Protein AF-A0A935F9G3-F1 (afdb_monomer_lite)

Radius of gyration: 14.72 Å; chains: 1; bounding box: 45×33×34 Å

Sequence (116 aa):
MLRINISGVNPPLRQAAKRYAQSKLVVYISETMSKFPKLDSGQFAVLMADGATGHVLLESGKLSTGETDQVYKVFSDLELAKSYVTMMQKGNDKLEFVIKDHNQNLVEYIKAPRWI

Secondary structure (DSSP, 8-state):
-----GGG--HHHHHHHHHHHHHHHHHHHHHTGGGSPPPPTT-EEEEEEETTT--EE-TTSSBP-STT---EEEESSHHHHHHHHHHHHHH-TTEEEEEE-TT--EEEEE--S---

Foldseek 3Di:
DDDDDCPPPDVVVVVVVVVVLVVVLVVV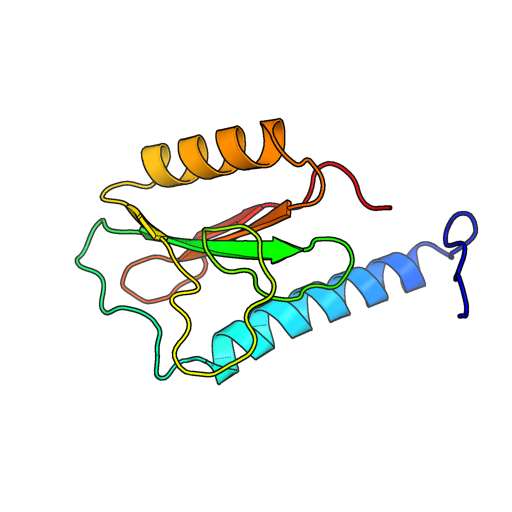CVVLVVPDDQDDAQKKKKFKDQQQRSFTAAPVRHGDPDNPGPRIDMDNHDVVVVVVVVVVCVVPLRMKMFMAGNVRDTPDTGHRNDHD

pLDDT: mean 75.35, std 19.82, range [28.86, 97.44]

Structure (mmCIF, N/CA/C/O backbone):
data_AF-A0A935F9G3-F1
#
_entry.id   AF-A0A935F9G3-F1
#
loop_
_atom_site.group_PDB
_atom_site.id
_atom_site.type_symbol
_atom_site.label_atom_id
_atom_site.label_alt_id
_atom_site.label_comp_id
_atom_site.label_asym_id
_atom_site.label_entity_id
_atom_site.label_seq_id
_atom_site.pdbx_PDB_ins_code
_atom_site.Cartn_x
_atom_site.Cartn_y
_atom_site.Cartn_z
_atom_site.occupancy
_atom_site.B_iso_or_equiv
_atom_site.auth_seq_id
_atom_site.auth_comp_id
_atom_site.auth_asym_id
_atom_site.auth_atom_id
_atom_site.pdbx_PDB_model_num
ATOM 1 N N . MET A 1 1 ? 30.008 -5.586 -5.319 1.00 36.00 1 MET A N 1
ATOM 2 C CA . MET A 1 1 ? 28.535 -5.444 -5.336 1.00 36.00 1 MET A CA 1
ATOM 3 C C . MET A 1 1 ? 27.994 -6.476 -6.325 1.00 36.00 1 MET A C 1
ATOM 5 O O . MET A 1 1 ? 28.185 -6.306 -7.522 1.00 36.00 1 MET A O 1
ATOM 9 N N . LEU A 1 2 ? 27.489 -7.615 -5.836 1.00 28.86 2 LEU A N 1
ATOM 10 C CA . LEU A 1 2 ? 27.121 -8.761 -6.681 1.00 28.86 2 LEU A CA 1
ATOM 11 C C . LEU A 1 2 ? 25.776 -8.484 -7.376 1.00 28.86 2 LEU A C 1
ATOM 13 O O . LEU A 1 2 ? 24.756 -8.350 -6.707 1.00 28.86 2 LEU A O 1
ATOM 17 N N . ARG A 1 3 ? 25.772 -8.382 -8.708 1.00 34.41 3 ARG A N 1
ATOM 18 C CA . ARG A 1 3 ? 24.550 -8.322 -9.523 1.00 34.41 3 ARG A CA 1
ATOM 19 C C . ARG A 1 3 ? 24.171 -9.745 -9.924 1.00 34.41 3 ARG A C 1
ATOM 21 O O . ARG A 1 3 ? 24.921 -10.381 -10.658 1.00 34.41 3 ARG A O 1
ATOM 28 N N . ILE A 1 4 ? 23.028 -10.242 -9.459 1.00 38.81 4 ILE A N 1
ATOM 29 C CA . ILE A 1 4 ? 22.495 -11.533 -9.907 1.00 38.81 4 ILE A CA 1
ATOM 30 C C . ILE A 1 4 ? 21.615 -11.267 -11.131 1.00 38.81 4 ILE A C 1
ATOM 32 O O . ILE A 1 4 ? 20.530 -10.707 -11.019 1.00 38.81 4 ILE A O 1
ATOM 36 N N . ASN A 1 5 ? 22.111 -11.630 -12.314 1.00 40.38 5 ASN A N 1
ATOM 37 C CA . ASN A 1 5 ? 21.353 -11.585 -13.560 1.00 40.38 5 ASN A CA 1
ATOM 38 C C . ASN A 1 5 ? 20.366 -12.763 -13.581 1.00 40.38 5 ASN A C 1
ATOM 40 O O . ASN A 1 5 ? 20.775 -13.913 -13.726 1.00 40.38 5 ASN A O 1
ATOM 44 N N . ILE A 1 6 ? 19.071 -12.482 -13.417 1.00 50.28 6 ILE A N 1
ATOM 45 C CA . ILE A 1 6 ? 18.033 -13.516 -13.298 1.00 50.28 6 ILE A CA 1
ATOM 46 C C . ILE A 1 6 ? 17.374 -13.916 -14.629 1.00 50.28 6 ILE A C 1
ATOM 48 O O . ILE A 1 6 ? 16.408 -14.681 -14.634 1.00 50.28 6 ILE A O 1
ATOM 52 N N . SER A 1 7 ? 17.914 -13.464 -15.765 1.00 49.81 7 SER A N 1
ATOM 53 C CA . SER A 1 7 ? 17.413 -13.827 -17.104 1.00 49.81 7 SER A CA 1
ATOM 54 C C . SER A 1 7 ? 17.553 -15.322 -17.450 1.00 49.81 7 SER A C 1
ATOM 56 O O . SER A 1 7 ? 16.956 -15.772 -18.423 1.00 49.81 7 SER A O 1
ATOM 58 N N . GLY A 1 8 ? 18.263 -16.106 -16.624 1.00 44.09 8 GLY A N 1
ATOM 59 C CA . GLY A 1 8 ? 18.401 -17.567 -16.741 1.00 44.09 8 GLY A CA 1
ATOM 60 C C . GLY A 1 8 ? 17.829 -18.384 -15.571 1.00 44.09 8 GLY A C 1
ATOM 61 O O . GLY A 1 8 ? 18.161 -19.558 -15.432 1.00 44.09 8 GLY A O 1
ATOM 62 N N . VAL A 1 9 ? 17.017 -17.795 -14.684 1.00 45.28 9 VAL A N 1
ATOM 63 C CA . VAL A 1 9 ? 16.560 -18.492 -13.465 1.00 45.28 9 VAL A CA 1
ATOM 64 C C . VAL A 1 9 ? 15.381 -19.416 -13.766 1.00 45.28 9 VAL A C 1
ATOM 66 O O . VAL A 1 9 ? 14.312 -18.968 -14.182 1.00 45.28 9 VAL A O 1
ATOM 69 N N . ASN A 1 10 ? 15.581 -20.711 -13.500 1.00 49.44 10 ASN A N 1
ATOM 70 C CA . ASN A 1 10 ? 14.595 -21.785 -13.642 1.00 49.44 10 ASN A CA 1
ATOM 71 C C . ASN A 1 10 ? 13.235 -21.364 -13.021 1.00 49.44 10 ASN A C 1
ATOM 73 O O . ASN A 1 10 ? 13.221 -20.909 -11.868 1.00 49.44 10 ASN A O 1
ATOM 77 N N . PRO A 1 11 ? 12.092 -21.491 -13.731 1.00 51.84 11 PRO A N 1
ATOM 78 C CA . PRO A 1 11 ? 10.776 -21.032 -13.266 1.00 51.84 11 PRO A CA 1
ATOM 79 C C . PRO A 1 11 ? 10.400 -21.355 -11.802 1.00 51.84 11 PRO A C 1
ATOM 81 O O . PRO A 1 11 ? 9.800 -20.484 -11.161 1.00 51.84 11 PRO A O 1
ATOM 84 N N . PRO A 1 12 ? 10.776 -22.514 -11.216 1.00 51.66 12 PRO A N 1
ATOM 85 C CA . PRO A 1 12 ? 10.513 -22.832 -9.811 1.00 51.66 12 PRO A CA 1
ATOM 86 C C . PRO A 1 12 ? 11.248 -21.916 -8.827 1.00 51.66 12 PRO A C 1
ATOM 88 O O . PRO A 1 12 ? 10.664 -21.507 -7.829 1.00 51.66 12 PRO A O 1
ATOM 91 N N . LEU A 1 13 ? 12.493 -21.524 -9.121 1.00 44.66 13 LEU A N 1
ATOM 92 C CA . LEU A 1 13 ? 13.275 -20.609 -8.279 1.00 44.66 13 LEU A CA 1
ATOM 93 C C . LEU A 1 13 ? 12.712 -19.187 -8.336 1.00 44.66 13 LEU A C 1
ATOM 95 O O . LEU A 1 13 ? 12.640 -18.501 -7.320 1.00 44.66 13 LEU A O 1
ATOM 99 N N . ARG A 1 14 ? 12.210 -18.769 -9.503 1.00 51.16 14 ARG A N 1
ATOM 100 C CA . ARG A 1 14 ? 11.495 -17.495 -9.656 1.00 51.16 14 ARG A CA 1
ATOM 101 C C . ARG A 1 14 ? 10.168 -17.502 -8.893 1.00 51.16 14 ARG A C 1
ATOM 103 O O . ARG A 1 14 ? 9.775 -16.487 -8.330 1.00 51.16 14 ARG A O 1
ATOM 110 N N . GLN A 1 15 ? 9.471 -18.637 -8.858 1.00 49.91 15 GLN A N 1
ATOM 111 C CA . GLN A 1 15 ? 8.236 -18.803 -8.091 1.00 49.91 15 GLN A CA 1
ATOM 112 C C . GLN A 1 15 ? 8.501 -18.886 -6.576 1.00 49.91 15 GLN A C 1
ATOM 114 O O . GLN A 1 15 ? 7.729 -18.332 -5.797 1.00 49.91 15 GLN A O 1
ATOM 119 N N . ALA A 1 16 ? 9.616 -19.489 -6.159 1.00 47.25 16 ALA A N 1
ATOM 120 C CA . ALA A 1 16 ? 10.072 -19.507 -4.771 1.00 47.25 16 ALA A CA 1
ATOM 121 C C . ALA A 1 16 ? 10.488 -18.110 -4.286 1.00 47.25 16 ALA A C 1
ATOM 123 O O . ALA A 1 16 ? 10.043 -17.691 -3.223 1.00 47.25 16 ALA A O 1
ATOM 124 N N . ALA A 1 17 ? 11.234 -17.345 -5.091 1.00 45.91 17 ALA A N 1
ATOM 125 C CA . ALA A 1 17 ? 11.560 -15.948 -4.796 1.00 45.91 17 ALA A CA 1
ATOM 126 C C . ALA A 1 17 ? 10.298 -15.072 -4.696 1.00 45.91 17 ALA A C 1
ATOM 128 O O . ALA A 1 17 ? 10.186 -14.259 -3.785 1.00 45.91 17 ALA A O 1
ATOM 129 N N . LYS A 1 18 ? 9.301 -15.301 -5.566 1.00 47.84 18 LYS A N 1
ATOM 130 C CA . LYS A 1 18 ? 7.980 -14.652 -5.479 1.00 47.84 18 LYS A CA 1
ATOM 131 C C . LYS A 1 18 ? 7.250 -14.989 -4.181 1.00 47.84 18 LYS A C 1
ATOM 133 O O . LYS A 1 18 ? 6.757 -14.083 -3.524 1.00 47.84 18 LYS A O 1
ATOM 138 N N . ARG A 1 19 ? 7.195 -16.269 -3.794 1.00 52.12 19 ARG A N 1
ATOM 139 C CA . ARG A 1 19 ? 6.588 -16.697 -2.522 1.00 52.12 19 ARG A CA 1
ATOM 140 C C . ARG A 1 19 ? 7.337 -16.129 -1.321 1.00 52.12 19 ARG A C 1
ATOM 142 O O . ARG A 1 19 ? 6.689 -15.768 -0.354 1.00 52.12 19 ARG A O 1
ATOM 149 N N . TYR A 1 20 ? 8.658 -16.005 -1.413 1.00 48.78 20 TYR A N 1
ATOM 150 C CA . TYR A 1 20 ? 9.509 -15.443 -0.368 1.00 48.78 20 TYR A CA 1
ATOM 151 C C . TYR A 1 20 ? 9.351 -13.922 -0.216 1.00 48.78 20 TYR A C 1
ATOM 153 O O . TYR A 1 20 ? 9.286 -13.426 0.903 1.00 48.78 20 TYR A O 1
ATOM 161 N N . ALA A 1 21 ? 9.247 -13.171 -1.317 1.00 49.41 21 ALA A N 1
ATOM 162 C CA . ALA A 1 21 ? 8.968 -11.732 -1.288 1.00 49.41 21 ALA A CA 1
ATOM 163 C C . ALA A 1 21 ? 7.542 -11.455 -0.793 1.00 49.41 21 ALA A C 1
ATOM 165 O O . ALA A 1 21 ? 7.343 -10.641 0.101 1.00 49.41 21 ALA A O 1
ATOM 166 N N . GLN A 1 22 ? 6.563 -12.218 -1.289 1.00 49.62 22 GLN A N 1
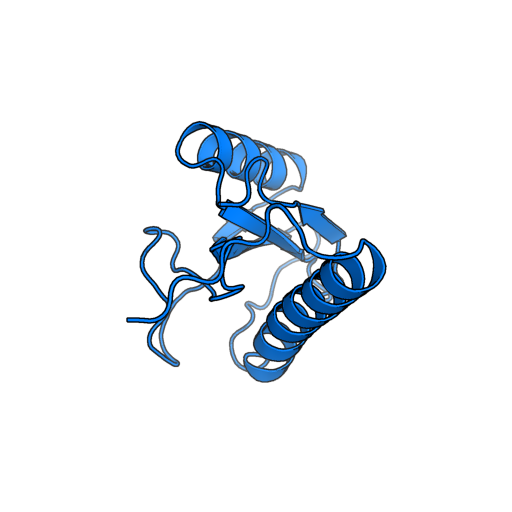ATOM 167 C CA . GLN A 1 22 ? 5.178 -12.138 -0.836 1.00 49.62 22 GLN A CA 1
ATOM 168 C C . GLN A 1 22 ? 5.057 -12.541 0.642 1.00 49.62 22 GLN A C 1
ATOM 170 O O . GLN A 1 22 ? 4.361 -11.869 1.394 1.00 49.62 22 GLN A O 1
ATOM 175 N N . SER A 1 23 ? 5.793 -13.562 1.098 1.00 51.66 23 SER A N 1
ATOM 176 C CA . SER A 1 23 ? 5.861 -13.903 2.520 1.00 51.66 23 SER A CA 1
ATOM 177 C C . SER A 1 23 ? 6.583 -12.835 3.327 1.00 51.66 23 SER A C 1
ATOM 179 O O . SER A 1 23 ? 6.142 -12.557 4.423 1.00 51.66 23 SER A O 1
ATOM 181 N N . LYS A 1 24 ? 7.644 -12.196 2.821 1.00 52.16 24 LYS A N 1
ATOM 182 C CA . LYS A 1 24 ? 8.343 -11.122 3.544 1.00 52.16 24 LYS A CA 1
ATOM 183 C C . LYS A 1 24 ? 7.513 -9.854 3.671 1.00 52.16 24 LYS A C 1
ATOM 185 O O . LYS A 1 24 ? 7.513 -9.269 4.742 1.00 52.16 24 LYS A O 1
ATOM 190 N N . LEU A 1 25 ? 6.789 -9.457 2.627 1.00 53.50 25 LEU A N 1
ATOM 191 C CA . LEU A 1 25 ? 5.881 -8.316 2.684 1.00 53.50 25 LEU A CA 1
ATOM 192 C C . LEU A 1 25 ? 4.724 -8.611 3.647 1.00 53.50 25 LEU A C 1
ATOM 194 O O . LEU A 1 25 ? 4.418 -7.800 4.510 1.00 53.50 25 LEU A O 1
ATOM 198 N N . VAL A 1 26 ? 4.131 -9.806 3.565 1.00 53.16 26 VAL A N 1
ATOM 199 C CA . VAL A 1 26 ? 3.069 -10.244 4.486 1.00 53.16 26 VAL A CA 1
ATOM 200 C C . VAL A 1 26 ? 3.580 -10.367 5.927 1.00 53.16 26 VAL A C 1
ATOM 202 O O . VAL A 1 26 ? 2.879 -9.949 6.842 1.00 53.16 26 VAL A O 1
ATOM 205 N N . VAL A 1 27 ? 4.796 -10.880 6.138 1.00 48.41 27 VAL A N 1
ATOM 206 C CA . VAL A 1 27 ? 5.433 -11.011 7.460 1.00 48.41 27 VAL A CA 1
ATOM 207 C C . VAL A 1 27 ? 5.811 -9.645 8.021 1.00 48.41 27 VAL A C 1
ATOM 209 O O . VAL A 1 27 ? 5.473 -9.375 9.161 1.00 48.41 27 VAL A O 1
ATOM 212 N N . TYR A 1 28 ? 6.391 -8.738 7.234 1.00 54.31 28 TYR A N 1
ATOM 213 C CA . TYR A 1 28 ? 6.681 -7.374 7.688 1.00 54.31 28 TYR A CA 1
ATOM 214 C C . TYR A 1 28 ? 5.390 -6.637 8.066 1.00 54.31 28 TYR A C 1
ATOM 216 O O . TYR A 1 28 ? 5.306 -6.042 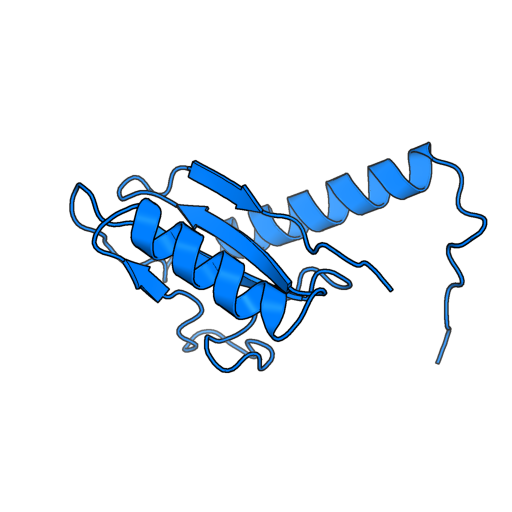9.134 1.00 54.31 28 TYR A O 1
ATOM 224 N N . ILE A 1 29 ? 4.335 -6.774 7.254 1.00 52.75 29 ILE A N 1
ATOM 225 C CA . ILE A 1 29 ? 3.003 -6.239 7.564 1.00 52.75 29 ILE A CA 1
ATOM 226 C C . ILE A 1 29 ? 2.414 -6.885 8.835 1.00 52.75 29 ILE A C 1
ATOM 228 O O . ILE A 1 29 ? 1.706 -6.211 9.583 1.00 52.75 29 ILE A O 1
ATOM 232 N N . SER A 1 30 ? 2.709 -8.163 9.093 1.00 46.03 30 SER A N 1
ATOM 233 C CA . SER A 1 30 ? 2.310 -8.886 10.308 1.00 46.03 30 SER A CA 1
ATOM 234 C C . SER A 1 30 ? 3.127 -8.486 11.545 1.00 46.03 30 SER A C 1
ATOM 236 O O . SER A 1 30 ? 2.604 -8.526 12.653 1.00 46.03 30 SER A O 1
ATOM 238 N N . GLU A 1 31 ? 4.393 -8.102 11.387 1.00 46.50 31 GLU A N 1
ATOM 239 C CA . GLU A 1 31 ? 5.287 -7.718 12.487 1.00 46.50 31 GLU A CA 1
ATOM 240 C C . GLU A 1 31 ? 5.122 -6.237 12.868 1.00 46.50 31 GLU A C 1
ATOM 242 O O . GLU A 1 31 ? 5.216 -5.885 14.041 1.00 46.50 31 GLU A O 1
ATOM 247 N N . THR A 1 32 ? 4.745 -5.366 11.924 1.00 51.16 32 THR A N 1
ATOM 248 C CA . THR A 1 32 ? 4.376 -3.961 12.199 1.00 51.16 32 THR A CA 1
ATOM 249 C C . THR A 1 32 ? 2.927 -3.779 12.682 1.00 51.16 32 THR A C 1
ATOM 251 O O . THR A 1 32 ? 2.423 -2.655 12.722 1.00 51.16 32 THR A O 1
ATOM 254 N N . MET A 1 33 ? 2.235 -4.863 13.062 1.00 50.16 33 MET A N 1
ATOM 255 C CA . MET A 1 33 ? 0.813 -4.865 13.447 1.00 50.16 33 MET A CA 1
ATOM 256 C C . MET A 1 33 ? 0.443 -3.897 14.579 1.00 50.16 33 MET A C 1
ATOM 258 O O . MET A 1 33 ? -0.714 -3.495 14.668 1.00 50.16 33 MET A O 1
ATOM 262 N N . SER A 1 34 ? 1.397 -3.459 15.403 1.00 51.69 34 SER A N 1
ATOM 263 C CA . SER A 1 34 ? 1.157 -2.439 16.433 1.00 51.69 34 SER A CA 1
ATOM 264 C C . SER A 1 34 ? 0.872 -1.034 15.877 1.00 51.69 34 SER A C 1
ATOM 266 O O . SER A 1 34 ? 0.504 -0.150 16.646 1.00 51.69 34 SER A O 1
ATOM 268 N N . LYS A 1 35 ? 1.030 -0.807 14.562 1.00 63.03 35 LYS A N 1
ATOM 269 C CA . LYS A 1 35 ? 0.970 0.529 13.927 1.00 63.03 35 LYS A CA 1
ATOM 270 C C . LYS A 1 35 ? 0.012 0.630 12.756 1.00 63.03 35 LYS A C 1
ATOM 272 O O . LYS A 1 35 ? -0.072 1.679 12.117 1.00 63.03 35 LYS A O 1
ATOM 277 N N . PHE A 1 36 ? -0.706 -0.448 12.465 1.00 71.88 36 PHE A N 1
ATOM 278 C CA . PHE A 1 36 ? -1.755 -0.400 11.465 1.00 71.88 36 PHE A CA 1
ATOM 279 C C . PHE A 1 36 ? -2.883 0.517 11.964 1.00 71.88 36 PHE A C 1
ATOM 281 O O . PHE A 1 36 ? -3.258 0.422 13.137 1.00 71.88 36 PHE A O 1
ATOM 288 N N . PRO A 1 37 ? -3.410 1.429 11.128 1.00 76.56 37 PRO A N 1
ATOM 289 C CA . PRO A 1 37 ? -4.433 2.356 11.580 1.00 76.56 37 PRO A CA 1
ATOM 290 C C . PRO A 1 37 ? -5.687 1.583 11.976 1.00 76.56 37 PRO A C 1
ATOM 292 O O . PRO A 1 37 ? -6.063 0.598 11.334 1.00 76.56 37 PRO A O 1
ATOM 295 N N . LYS A 1 38 ? -6.384 2.074 13.000 1.00 85.06 38 LYS A N 1
ATOM 296 C CA . LYS A 1 38 ? -7.787 1.712 13.162 1.00 85.06 38 LYS A CA 1
ATOM 297 C C . LYS A 1 38 ? -8.557 2.417 12.049 1.00 85.06 38 LYS A C 1
ATOM 299 O O . LYS A 1 38 ? -8.524 3.641 11.968 1.00 85.06 38 LYS A O 1
ATOM 304 N N . LEU A 1 39 ? -9.185 1.636 11.185 1.00 90.50 39 LEU A N 1
ATOM 305 C CA . LEU A 1 39 ? -9.985 2.132 10.073 1.00 90.50 39 LEU A CA 1
ATOM 306 C C . LEU A 1 39 ? -11.465 1.995 10.417 1.00 90.50 39 LEU A C 1
ATOM 308 O O . LEU A 1 39 ? -11.868 1.036 11.081 1.00 90.50 39 LEU A O 1
ATOM 312 N N . ASP A 1 40 ? -12.268 2.925 9.923 1.00 92.56 40 ASP A N 1
ATOM 313 C CA . ASP A 1 40 ? -13.720 2.818 9.980 1.00 92.56 40 ASP A CA 1
ATOM 314 C C . ASP A 1 40 ? -14.241 1.859 8.902 1.00 92.56 40 ASP A C 1
ATOM 316 O O . ASP A 1 40 ? -13.594 1.612 7.880 1.00 92.56 40 ASP A O 1
ATOM 320 N N . SER A 1 41 ? -15.444 1.318 9.105 1.00 92.56 41 SER A N 1
ATOM 321 C CA . SER A 1 41 ? -16.094 0.479 8.095 1.00 92.56 41 SER A CA 1
ATOM 322 C C . SER A 1 41 ? -16.222 1.233 6.767 1.00 92.56 41 SER A C 1
ATOM 324 O O . SER A 1 41 ? -16.734 2.348 6.723 1.00 92.56 41 SER A O 1
ATOM 326 N N . GLY A 1 42 ? -15.775 0.601 5.680 1.00 91.81 42 GLY A N 1
ATOM 327 C CA . GLY A 1 42 ? -15.725 1.197 4.341 1.00 91.81 42 GLY A CA 1
ATOM 328 C C . GLY A 1 42 ? -14.410 1.907 4.008 1.00 91.81 42 GLY A C 1
ATOM 329 O O . GLY A 1 42 ? -14.178 2.194 2.839 1.00 91.81 42 GLY A O 1
ATOM 330 N N . GLN A 1 43 ? -13.520 2.128 4.981 1.00 95.56 43 GLN A N 1
ATOM 331 C CA . GLN A 1 43 ? -12.178 2.634 4.707 1.00 95.56 43 GLN A CA 1
ATOM 332 C C . GLN A 1 43 ? -11.207 1.520 4.311 1.00 95.56 43 GLN A C 1
ATOM 334 O O . GLN A 1 43 ? -11.326 0.362 4.724 1.00 95.56 43 GLN A O 1
ATOM 339 N N . PHE A 1 44 ? -10.197 1.915 3.540 1.00 95.06 44 PHE A N 1
ATOM 340 C CA . PHE A 1 44 ? -9.142 1.043 3.044 1.00 95.06 44 PHE A CA 1
ATOM 341 C C . PHE A 1 44 ? -7.780 1.675 3.291 1.00 95.06 44 PHE A C 1
ATOM 343 O O . PHE A 1 44 ? -7.596 2.869 3.059 1.00 95.06 44 PHE A O 1
ATOM 350 N N . ALA A 1 45 ? -6.805 0.877 3.713 1.00 93.50 45 ALA A N 1
ATOM 351 C CA . ALA A 1 45 ? -5.414 1.307 3.783 1.00 93.50 45 ALA A CA 1
ATOM 352 C C . ALA A 1 45 ? -4.612 0.691 2.639 1.00 93.50 45 ALA A C 1
ATOM 354 O O . ALA A 1 45 ? -4.692 -0.511 2.383 1.00 93.50 45 ALA A O 1
ATOM 355 N N . VAL A 1 46 ? -3.808 1.523 1.986 1.00 93.38 46 VAL A N 1
ATOM 356 C CA . VAL A 1 46 ? -2.865 1.122 0.945 1.00 93.38 46 VAL A CA 1
ATOM 357 C C . VAL A 1 46 ? -1.456 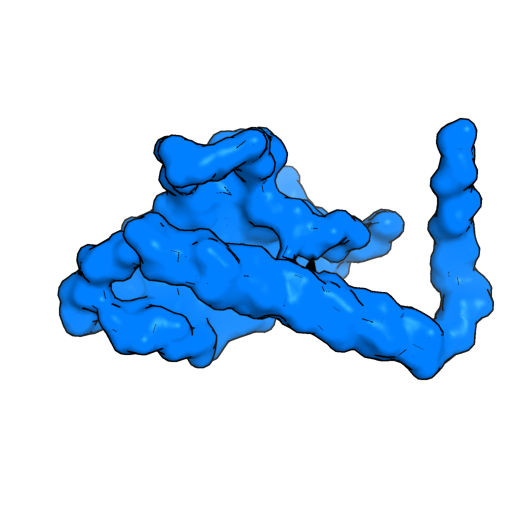1.217 1.499 1.00 93.38 46 VAL A C 1
ATOM 359 O O . VAL A 1 46 ? -1.047 2.280 1.965 1.00 93.38 46 VAL A O 1
ATOM 362 N N . LEU A 1 47 ? -0.712 0.120 1.404 1.00 91.62 47 LEU A N 1
ATOM 363 C CA . LEU A 1 47 ? 0.721 0.070 1.662 1.00 91.62 47 LEU A CA 1
ATOM 364 C C . LEU A 1 47 ? 1.467 -0.045 0.341 1.00 91.62 47 LEU A C 1
ATOM 366 O O . LEU A 1 47 ? 0.972 -0.658 -0.607 1.00 91.62 47 LEU A O 1
ATOM 370 N N . MET A 1 48 ? 2.667 0.520 0.308 1.00 91.31 48 MET A N 1
ATOM 371 C CA . MET A 1 48 ? 3.528 0.549 -0.865 1.00 91.31 48 MET A CA 1
ATOM 372 C C . MET A 1 48 ? 4.864 -0.111 -0.545 1.00 91.31 48 MET A C 1
ATOM 374 O O . MET A 1 48 ? 5.417 0.083 0.537 1.00 91.31 48 MET A O 1
ATOM 378 N N . ALA A 1 49 ? 5.396 -0.859 -1.502 1.00 89.00 49 ALA A N 1
ATOM 379 C CA . ALA A 1 49 ? 6.719 -1.446 -1.410 1.00 89.00 49 ALA A CA 1
ATOM 380 C C . ALA A 1 49 ? 7.470 -1.374 -2.740 1.00 89.00 49 ALA A C 1
ATOM 382 O O . ALA A 1 49 ? 6.886 -1.231 -3.819 1.00 89.00 49 ALA A O 1
ATOM 383 N N . ASP A 1 50 ? 8.792 -1.461 -2.645 1.00 86.56 50 ASP A N 1
ATOM 384 C CA . ASP A 1 50 ? 9.658 -1.651 -3.799 1.00 86.56 50 ASP A CA 1
ATOM 385 C C . ASP A 1 50 ? 9.529 -3.092 -4.301 1.00 86.56 50 ASP A C 1
ATOM 387 O O . ASP A 1 50 ? 9.878 -4.032 -3.592 1.00 86.56 50 ASP A O 1
ATOM 391 N N . GLY A 1 51 ? 9.076 -3.271 -5.540 1.00 83.75 51 GLY A N 1
ATOM 392 C CA . GLY A 1 51 ? 8.807 -4.588 -6.107 1.00 83.75 51 GLY A CA 1
ATOM 393 C C . GLY A 1 51 ? 10.048 -5.455 -6.298 1.00 83.75 51 GLY A C 1
ATOM 394 O O . GLY A 1 51 ? 9.929 -6.670 -6.343 1.00 83.75 51 GLY A O 1
ATOM 395 N N . ALA A 1 52 ? 11.253 -4.887 -6.391 1.00 82.50 52 ALA A N 1
ATOM 396 C CA . ALA A 1 52 ? 12.462 -5.700 -6.531 1.00 82.50 52 ALA A CA 1
ATOM 397 C C . ALA A 1 52 ? 12.884 -6.337 -5.199 1.00 82.50 52 ALA A C 1
ATOM 399 O O . ALA A 1 52 ? 13.445 -7.435 -5.177 1.00 82.50 52 ALA A O 1
ATOM 400 N N . THR A 1 53 ? 12.633 -5.647 -4.088 1.00 80.38 53 THR A N 1
ATOM 401 C CA . THR A 1 53 ? 13.201 -6.002 -2.785 1.00 80.38 53 THR A CA 1
ATOM 402 C C . THR A 1 53 ? 12.166 -6.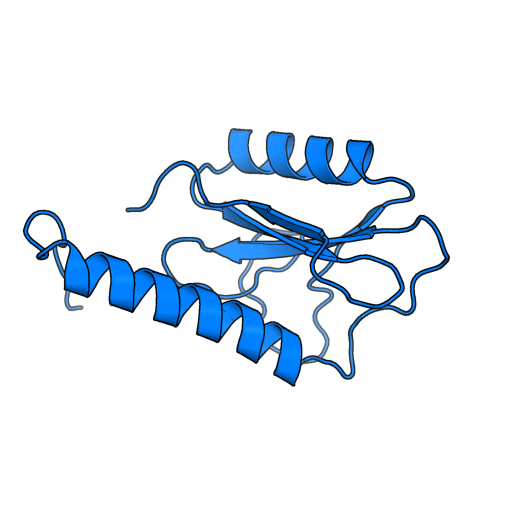353 -1.718 1.00 80.38 53 THR A C 1
ATOM 404 O O . THR A 1 53 ? 12.523 -6.986 -0.723 1.00 80.38 53 THR A O 1
ATOM 407 N N . GLY A 1 54 ? 10.902 -5.976 -1.913 1.00 77.12 54 GLY A N 1
ATOM 408 C CA . GLY A 1 54 ? 9.820 -6.132 -0.944 1.00 77.12 54 GLY A CA 1
ATOM 409 C C . GLY A 1 54 ? 9.921 -5.193 0.261 1.00 77.12 54 GLY A C 1
ATOM 410 O O . GLY A 1 54 ? 9.206 -5.394 1.242 1.00 77.12 54 GLY A O 1
ATOM 411 N N . HIS A 1 55 ? 10.814 -4.194 0.234 1.00 80.50 55 HIS A N 1
ATOM 412 C CA . HIS A 1 55 ? 10.911 -3.217 1.319 1.00 80.50 55 HIS A CA 1
ATOM 413 C C . HIS A 1 55 ? 9.732 -2.255 1.277 1.00 80.50 55 HIS A C 1
ATOM 415 O O . HIS A 1 55 ? 9.425 -1.680 0.231 1.00 80.50 55 HIS A O 1
ATOM 421 N N . VAL A 1 56 ? 9.123 -2.040 2.440 1.00 84.12 56 VAL A N 1
ATOM 422 C CA . VAL A 1 56 ? 8.047 -1.069 2.603 1.00 84.12 56 VAL A CA 1
ATOM 423 C C . VAL A 1 56 ? 8.582 0.348 2.439 1.00 84.12 56 VAL A C 1
ATOM 425 O O . VAL A 1 56 ? 9.659 0.708 2.925 1.00 84.12 56 VAL A O 1
ATOM 428 N N . LEU A 1 57 ? 7.802 1.150 1.728 1.00 84.25 57 LEU A N 1
ATOM 429 C CA . LEU A 1 57 ? 8.099 2.533 1.419 1.00 84.25 57 LEU A CA 1
ATOM 430 C C . LEU A 1 57 ? 7.121 3.455 2.151 1.00 84.25 57 LEU A C 1
ATOM 432 O O . LEU A 1 57 ? 5.956 3.121 2.368 1.00 84.25 57 LEU A O 1
ATOM 436 N N . LEU A 1 58 ? 7.597 4.650 2.481 1.00 85.75 58 LEU A N 1
ATOM 437 C CA . LEU A 1 58 ? 6.756 5.776 2.883 1.00 85.75 58 LEU A CA 1
ATOM 438 C C . LEU A 1 58 ? 5.894 6.230 1.707 1.00 85.75 58 LEU A C 1
ATOM 440 O O . LEU A 1 58 ? 6.256 5.994 0.557 1.00 85.75 58 LEU A O 1
ATOM 444 N N . GLU A 1 59 ? 4.850 7.020 1.963 1.00 79.88 59 GLU A N 1
ATOM 445 C CA . GLU A 1 59 ? 4.071 7.670 0.892 1.00 79.88 59 GLU A CA 1
ATOM 446 C C . GLU A 1 59 ? 4.959 8.460 -0.092 1.00 79.88 59 GLU A C 1
ATOM 448 O O . GLU A 1 59 ? 4.710 8.474 -1.294 1.00 79.88 59 GLU A O 1
ATOM 453 N N . SER A 1 60 ? 6.059 9.042 0.400 1.00 82.06 60 SER A N 1
ATOM 454 C CA . SER A 1 60 ? 7.048 9.754 -0.425 1.00 82.06 60 SER A CA 1
ATOM 455 C C . SER A 1 60 ? 7.875 8.865 -1.370 1.00 82.06 60 SER A C 1
ATOM 457 O O . SER A 1 60 ? 8.677 9.386 -2.141 1.00 82.06 60 SER A O 1
ATOM 459 N N . GLY A 1 61 ? 7.745 7.537 -1.293 1.00 78.75 61 GLY A N 1
ATOM 460 C CA . GLY A 1 61 ? 8.547 6.577 -2.058 1.00 78.75 61 GLY A CA 1
ATOM 461 C C . GLY A 1 61 ? 9.937 6.299 -1.477 1.00 78.75 61 GLY A C 1
ATOM 462 O O . GLY A 1 61 ? 10.697 5.525 -2.054 1.00 78.75 61 GLY A O 1
ATOM 463 N N . LYS A 1 62 ? 10.289 6.908 -0.340 1.00 83.38 62 LYS A N 1
ATOM 464 C CA . LYS A 1 62 ? 11.523 6.600 0.398 1.00 83.38 62 LYS A CA 1
ATOM 465 C C . LYS A 1 62 ? 11.367 5.304 1.189 1.00 83.38 62 LYS A C 1
ATOM 467 O O . LYS A 1 62 ? 10.263 4.963 1.601 1.00 83.38 62 LYS A O 1
ATOM 472 N N . LEU A 1 63 ? 12.478 4.613 1.428 1.00 78.25 63 LEU A N 1
ATOM 473 C CA . LEU A 1 63 ? 12.502 3.416 2.264 1.00 78.25 63 LEU A CA 1
ATOM 474 C C . LEU A 1 63 ? 12.055 3.761 3.690 1.00 78.25 63 LEU A C 1
ATOM 476 O O . LEU A 1 63 ? 12.542 4.738 4.260 1.00 78.25 63 LEU A O 1
ATOM 480 N N . SER A 1 64 ? 11.138 2.969 4.244 1.00 77.00 64 SER A N 1
ATOM 481 C CA . SER A 1 64 ? 10.764 3.073 5.654 1.00 77.00 64 SER A CA 1
ATOM 482 C C . SER A 1 64 ? 11.945 2.604 6.494 1.00 77.00 64 SER A C 1
ATOM 484 O O . SER A 1 64 ? 12.388 1.463 6.364 1.00 77.00 64 SER A O 1
ATOM 486 N N . THR A 1 65 ? 12.494 3.490 7.320 1.00 71.75 65 THR A N 1
ATOM 487 C CA . THR A 1 65 ? 13.720 3.199 8.090 1.00 71.75 65 THR A CA 1
ATOM 488 C C . THR A 1 65 ? 13.430 2.774 9.512 1.00 71.75 65 THR A C 1
ATOM 490 O O . THR A 1 65 ? 14.320 2.270 10.195 1.00 71.75 65 THR A O 1
ATOM 493 N N . GLY A 1 66 ? 12.194 2.947 9.966 1.00 63.62 66 GLY A N 1
ATOM 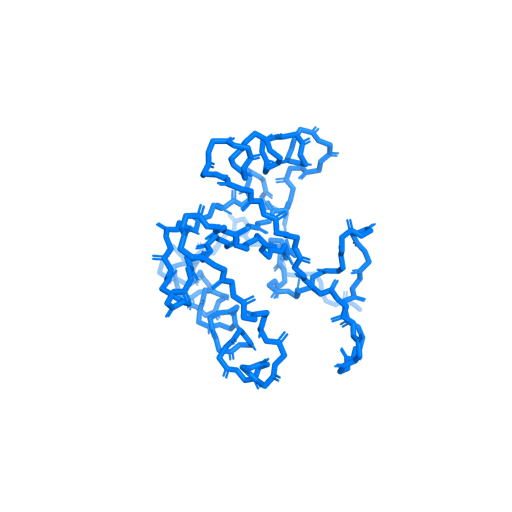494 C CA . GLY A 1 66 ? 11.900 2.596 11.328 1.00 63.62 66 GLY A CA 1
ATOM 495 C C . GLY A 1 66 ? 10.446 2.667 11.702 1.00 63.62 66 GLY A C 1
ATOM 496 O O . GLY A 1 66 ? 9.515 2.663 10.905 1.00 63.62 66 GLY A O 1
ATOM 497 N N . GLU A 1 67 ? 10.306 2.673 13.008 1.00 59.62 67 GLU A N 1
ATOM 498 C CA . GLU A 1 67 ? 9.091 2.365 13.708 1.00 59.62 67 GLU A CA 1
ATOM 499 C C . GLU A 1 67 ? 8.079 3.514 13.747 1.00 59.62 67 GLU A C 1
ATOM 501 O O . GLU A 1 67 ? 6.920 3.262 14.035 1.00 59.62 67 GLU A O 1
ATOM 506 N N . THR A 1 68 ? 8.465 4.755 13.479 1.00 64.81 68 THR A N 1
ATOM 507 C CA . THR A 1 68 ? 7.567 5.925 13.559 1.00 64.81 68 THR A CA 1
ATOM 508 C C . THR A 1 68 ? 6.979 6.331 12.212 1.00 64.81 68 THR A C 1
ATOM 510 O O . THR A 1 68 ? 6.238 7.307 12.120 1.00 64.81 68 THR A O 1
ATOM 513 N N . ASP A 1 69 ? 7.342 5.608 11.164 1.00 75.94 69 ASP A N 1
ATOM 514 C CA . ASP A 1 69 ? 7.048 5.959 9.790 1.00 75.94 69 ASP A CA 1
ATOM 515 C C . ASP A 1 69 ? 5.591 5.631 9.427 1.00 75.94 69 ASP A C 1
ATOM 517 O O . ASP A 1 69 ? 5.109 4.512 9.622 1.00 75.94 69 ASP A O 1
ATOM 521 N N . GLN A 1 70 ? 4.876 6.605 8.857 1.00 77.50 70 GLN A N 1
ATOM 522 C CA . GLN A 1 70 ? 3.551 6.359 8.293 1.00 77.50 70 GLN A CA 1
ATOM 523 C C . GLN A 1 70 ? 3.698 5.685 6.922 1.00 77.50 70 GLN A C 1
ATOM 525 O O . GLN A 1 70 ? 3.927 6.329 5.898 1.00 77.50 70 GLN A O 1
ATOM 530 N N . VAL A 1 71 ? 3.570 4.360 6.921 1.00 86.00 71 VAL A N 1
ATOM 531 C CA . VAL A 1 71 ? 3.763 3.489 5.744 1.00 86.00 71 VAL A CA 1
ATOM 532 C C . VAL A 1 71 ? 2.474 3.166 4.986 1.00 86.00 71 VAL A C 1
ATOM 534 O O . VAL A 1 71 ? 2.441 2.281 4.130 1.00 86.00 71 VAL A O 1
ATOM 537 N N . TYR A 1 72 ? 1.385 3.850 5.325 1.00 88.00 72 TYR A N 1
ATOM 538 C CA . TYR A 1 72 ? 0.075 3.606 4.745 1.00 88.00 72 TYR A CA 1
ATOM 539 C C . TYR A 1 72 ? -0.648 4.908 4.428 1.00 88.00 72 TYR A C 1
ATOM 541 O O . TYR A 1 72 ? -0.525 5.909 5.137 1.00 88.00 72 TYR A O 1
ATOM 549 N N . LYS A 1 73 ? -1.479 4.845 3.391 1.00 91.56 73 LYS A N 1
ATOM 550 C CA . LYS A 1 73 ? -2.433 5.893 3.039 1.00 91.56 73 LYS A CA 1
ATOM 551 C C . LYS A 1 73 ? -3.852 5.355 3.146 1.00 91.56 73 LYS A C 1
ATOM 553 O O . LYS A 1 73 ? -4.125 4.260 2.660 1.00 91.56 73 LYS A O 1
ATOM 558 N N . VAL A 1 74 ? -4.734 6.108 3.799 1.00 93.88 74 VAL A N 1
ATOM 559 C CA . VAL A 1 74 ? -6.131 5.715 4.033 1.00 93.88 74 VAL A CA 1
ATOM 560 C C . VAL A 1 74 ? -7.045 6.357 2.993 1.00 93.88 74 VAL A C 1
ATOM 562 O O . VAL A 1 74 ? -6.874 7.525 2.648 1.00 93.88 74 VAL A O 1
ATOM 565 N N . PHE A 1 75 ? -8.019 5.590 2.516 1.00 96.38 75 PHE A N 1
ATOM 566 C CA . PHE A 1 75 ? -9.025 5.991 1.539 1.00 96.38 75 PHE A CA 1
ATOM 567 C C . PHE A 1 75 ? -10.424 5.662 2.056 1.00 96.38 75 PHE A C 1
ATOM 569 O O . PHE A 1 75 ? -10.606 4.679 2.773 1.00 96.38 75 PHE A O 1
ATOM 576 N N . SER A 1 76 ? -11.408 6.477 1.678 1.00 95.69 76 SER A N 1
ATOM 577 C CA . SER A 1 76 ? -12.823 6.307 2.036 1.00 95.69 76 SER A CA 1
ATOM 578 C C . SER A 1 76 ? -13.545 5.220 1.240 1.00 95.69 76 SER A C 1
ATOM 580 O O . SER A 1 76 ? -14.662 4.863 1.594 1.00 95.69 76 SER A O 1
ATOM 582 N N . ASP A 1 77 ? -12.939 4.735 0.157 1.00 95.12 77 ASP A N 1
ATOM 583 C CA . ASP A 1 77 ? -13.490 3.696 -0.703 1.00 95.12 77 ASP A CA 1
ATOM 584 C C . ASP A 1 77 ? -12.384 2.995 -1.509 1.00 95.12 77 ASP A C 1
ATOM 586 O O . ASP A 1 77 ? -11.262 3.495 -1.667 1.00 95.12 77 ASP A O 1
ATOM 590 N N . LEU A 1 78 ? -12.713 1.801 -2.004 1.00 96.06 78 LEU A N 1
ATOM 591 C CA . LEU A 1 78 ? -11.780 0.929 -2.711 1.00 96.06 78 LEU A CA 1
ATOM 592 C C . LEU A 1 78 ? -11.382 1.484 -4.086 1.00 96.06 78 LEU A C 1
ATOM 594 O O . LEU A 1 78 ? -10.252 1.273 -4.529 1.00 96.06 78 LEU A O 1
ATOM 598 N N . GLU A 1 79 ? -12.278 2.200 -4.762 1.00 96.75 79 GLU A N 1
ATOM 599 C CA . GLU A 1 79 ? -12.027 2.722 -6.107 1.00 96.75 79 GLU A CA 1
ATOM 600 C C . GLU A 1 79 ? -11.010 3.870 -6.079 1.00 96.75 79 GLU A C 1
ATOM 602 O O . GLU A 1 79 ? -10.110 3.927 -6.925 1.00 96.75 79 GLU A O 1
ATOM 607 N N . LEU A 1 80 ? -11.059 4.733 -5.059 1.00 97.44 80 LEU A N 1
ATOM 608 C CA . LEU A 1 80 ? -10.028 5.740 -4.807 1.00 97.44 80 LEU A CA 1
ATOM 609 C C . LEU A 1 80 ? -8.675 5.099 -4.488 1.00 97.44 80 LEU A C 1
ATOM 611 O O . LEU A 1 80 ? -7.653 5.532 -5.029 1.00 97.44 80 LEU A O 1
ATOM 615 N N . ALA A 1 81 ? -8.658 4.040 -3.673 1.00 96.88 81 ALA A N 1
ATOM 616 C CA . ALA A 1 81 ? -7.434 3.299 -3.373 1.00 96.88 81 ALA A CA 1
ATOM 617 C C . ALA A 1 81 ? -6.800 2.715 -4.652 1.00 96.88 81 ALA A C 1
ATOM 619 O O . ALA A 1 81 ? -5.601 2.878 -4.893 1.00 96.88 81 ALA A O 1
ATOM 620 N N . LYS A 1 82 ? -7.604 2.100 -5.527 1.00 97.25 82 LYS A N 1
ATOM 621 C CA . LYS A 1 82 ? -7.149 1.548 -6.818 1.00 97.25 82 LYS A CA 1
ATOM 622 C C . LYS A 1 82 ? -6.690 2.620 -7.801 1.00 97.25 82 LYS A C 1
ATOM 624 O O . LYS A 1 82 ? -5.681 2.443 -8.493 1.00 97.25 82 LYS A O 1
ATOM 629 N N . SER A 1 83 ? -7.396 3.746 -7.844 1.00 97.31 83 SER A N 1
ATOM 630 C CA . SER A 1 83 ? -7.026 4.901 -8.665 1.00 97.31 83 SER A CA 1
ATOM 631 C C . SER A 1 83 ? -5.671 5.465 -8.239 1.00 97.31 83 SER A C 1
ATOM 633 O O . SER A 1 83 ? -4.815 5.728 -9.087 1.00 97.31 83 SER A O 1
ATOM 635 N N . TYR A 1 84 ? -5.436 5.567 -6.927 1.00 96.19 84 TYR A N 1
ATOM 636 C CA . TYR A 1 84 ? -4.145 5.959 -6.371 1.00 96.19 84 TYR A CA 1
ATOM 637 C C . TYR A 1 84 ? -3.026 4.991 -6.771 1.00 96.19 84 TYR A C 1
ATOM 639 O O . TYR A 1 84 ? -2.000 5.434 -7.283 1.00 96.19 84 TYR A O 1
ATOM 647 N N . VAL A 1 85 ? -3.229 3.678 -6.618 1.00 95.38 85 VAL A N 1
ATOM 648 C CA . VAL A 1 85 ? -2.236 2.668 -7.028 1.00 95.38 85 VAL A CA 1
ATOM 649 C C . VAL A 1 85 ? -1.897 2.800 -8.513 1.00 95.38 85 VAL A C 1
ATOM 651 O O . VAL A 1 85 ? -0.725 2.852 -8.884 1.00 95.38 85 VAL A O 1
ATOM 654 N N . THR A 1 86 ? -2.915 2.937 -9.362 1.00 95.50 86 THR A N 1
ATOM 655 C CA . THR A 1 86 ? -2.734 3.115 -10.808 1.00 95.50 86 THR A CA 1
ATOM 656 C C . THR A 1 86 ? -1.922 4.372 -11.124 1.00 95.50 86 THR A C 1
ATOM 658 O O . THR A 1 86 ? -1.023 4.338 -11.963 1.00 95.50 86 THR A O 1
ATOM 661 N N . MET A 1 87 ? -2.210 5.490 -10.453 1.00 95.94 87 MET A N 1
ATOM 662 C CA . MET A 1 87 ? -1.456 6.737 -10.602 1.00 95.94 87 MET A CA 1
ATOM 663 C C . MET A 1 87 ? 0.010 6.563 -10.181 1.00 95.94 87 MET A C 1
ATOM 665 O O . MET A 1 87 ? 0.908 6.966 -10.920 1.00 95.94 87 MET A O 1
ATOM 669 N N . MET A 1 88 ? 0.264 5.924 -9.038 1.00 94.12 88 MET A N 1
ATOM 670 C CA . MET A 1 88 ? 1.623 5.690 -8.546 1.00 94.12 88 MET A CA 1
ATOM 671 C C . MET A 1 88 ? 2.417 4.772 -9.481 1.00 94.12 88 MET A C 1
ATOM 673 O O . MET A 1 88 ? 3.563 5.077 -9.799 1.00 94.12 88 MET A O 1
ATOM 677 N N . GLN A 1 89 ? 1.805 3.702 -9.999 1.00 93.06 89 GLN A N 1
ATOM 678 C CA . GLN A 1 89 ? 2.457 2.792 -10.951 1.00 93.06 89 GLN A CA 1
ATOM 679 C C . GLN A 1 89 ? 2.715 3.424 -12.322 1.00 93.06 89 GLN A C 1
ATOM 681 O O . GLN A 1 89 ? 3.682 3.056 -12.985 1.00 93.06 89 GLN A O 1
ATOM 686 N N . LYS A 1 90 ? 1.901 4.403 -12.744 1.00 93.38 90 LYS A N 1
ATOM 687 C CA . LYS A 1 90 ? 2.207 5.223 -13.929 1.00 93.38 90 LYS A CA 1
ATOM 688 C C . LYS A 1 90 ? 3.469 6.065 -13.725 1.00 93.38 90 LYS A C 1
ATOM 690 O O . LYS A 1 90 ? 4.210 6.264 -14.681 1.00 93.38 90 LYS A O 1
ATOM 695 N N . GLY A 1 91 ? 3.705 6.556 -12.505 1.00 91.56 91 GLY A N 1
ATOM 696 C CA . GLY A 1 91 ? 4.920 7.299 -12.154 1.00 91.56 91 GLY A CA 1
ATOM 697 C C . GLY A 1 91 ? 6.141 6.402 -11.924 1.00 91.56 91 GLY A C 1
ATOM 698 O O . GLY A 1 91 ? 7.257 6.785 -12.267 1.00 91.56 91 GLY A O 1
ATOM 699 N N . ASN A 1 92 ? 5.940 5.209 -11.362 1.00 90.62 92 ASN A N 1
ATOM 700 C CA . ASN A 1 92 ? 6.992 4.234 -11.094 1.00 90.62 92 ASN A CA 1
ATOM 701 C C . ASN A 1 92 ? 6.448 2.798 -11.193 1.00 90.62 92 ASN A C 1
ATOM 703 O O . ASN A 1 92 ? 5.802 2.282 -10.279 1.00 90.62 92 ASN A O 1
ATOM 707 N N . ASP A 1 93 ? 6.773 2.130 -12.297 1.00 91.75 93 ASP A N 1
ATOM 708 C CA . ASP A 1 93 ? 6.286 0.793 -12.654 1.00 91.75 93 ASP A CA 1
ATOM 709 C C . ASP A 1 93 ? 6.935 -0.358 -11.863 1.00 91.75 93 ASP A C 1
ATOM 711 O O . ASP A 1 93 ? 6.644 -1.529 -12.119 1.00 91.75 93 ASP A O 1
ATOM 715 N N . LYS A 1 94 ? 7.788 -0.035 -10.885 1.00 89.75 94 LYS A N 1
ATOM 716 C CA . LYS A 1 94 ? 8.440 -0.997 -9.986 1.00 89.75 94 LYS A CA 1
ATOM 717 C C . LYS A 1 94 ? 7.760 -1.108 -8.630 1.00 89.75 94 LYS A C 1
ATOM 719 O O . LYS A 1 94 ? 8.204 -1.889 -7.798 1.00 89.75 94 LYS A O 1
ATOM 724 N N . LEU A 1 95 ? 6.725 -0.313 -8.380 1.00 90.50 95 LEU A N 1
ATOM 725 C CA . LEU A 1 95 ? 6.030 -0.297 -7.099 1.00 90.50 95 LEU A CA 1
ATOM 726 C C . LEU A 1 95 ? 4.992 -1.414 -7.023 1.00 90.50 95 LEU A C 1
ATOM 728 O O . LEU A 1 95 ? 4.193 -1.603 -7.943 1.00 90.50 95 LEU A O 1
ATOM 732 N N . GLU A 1 96 ? 4.971 -2.109 -5.896 1.00 92.00 96 GLU A N 1
ATOM 733 C CA . GLU A 1 96 ? 3.925 -3.060 -5.538 1.00 92.00 96 GLU A CA 1
ATOM 734 C C . GLU A 1 96 ? 3.116 -2.550 -4.343 1.00 92.00 96 GLU A C 1
ATOM 736 O O . GLU A 1 96 ? 3.592 -1.738 -3.546 1.00 92.00 96 GLU A O 1
ATOM 741 N N . PHE A 1 97 ? 1.865 -2.999 -4.246 1.00 92.06 97 PHE A N 1
ATOM 742 C CA . PHE A 1 97 ? 0.905 -2.464 -3.290 1.00 92.06 97 PHE A CA 1
ATOM 743 C C . PHE A 1 97 ? 0.087 -3.558 -2.621 1.00 92.06 97 PHE A C 1
ATOM 745 O O . PHE A 1 97 ? -0.230 -4.592 -3.213 1.00 92.06 97 PHE A O 1
ATOM 752 N N . VAL A 1 98 ? -0.305 -3.280 -1.384 1.00 92.50 98 VAL A N 1
ATOM 753 C CA . VAL A 1 98 ? -1.251 -4.080 -0.609 1.00 92.50 98 VAL A CA 1
ATOM 754 C C . VAL A 1 98 ? -2.398 -3.179 -0.189 1.00 92.50 98 VAL A C 1
ATOM 756 O O . VAL A 1 98 ? -2.162 -2.104 0.354 1.00 92.50 98 VAL A O 1
ATOM 759 N N . ILE A 1 99 ? -3.628 -3.632 -0.411 1.00 93.12 99 ILE A N 1
ATOM 760 C CA . ILE A 1 99 ? -4.843 -2.974 0.064 1.00 93.12 99 ILE A CA 1
ATOM 761 C C . ILE A 1 99 ? -5.447 -3.826 1.174 1.00 93.12 99 ILE A C 1
ATOM 763 O O . ILE A 1 99 ? -5.631 -5.035 1.005 1.00 93.12 99 ILE A O 1
ATOM 767 N N . LYS A 1 100 ? -5.767 -3.194 2.300 1.00 91.19 100 LYS A N 1
ATOM 768 C CA . LYS A 1 100 ? -6.417 -3.823 3.449 1.00 91.19 100 LYS A CA 1
ATOM 769 C C . LYS A 1 100 ? -7.702 -3.106 3.838 1.00 91.19 100 LYS A C 1
ATOM 771 O O . LYS A 1 100 ? -7.788 -1.889 3.685 1.00 91.19 100 LYS A O 1
ATOM 776 N N . ASP A 1 101 ? -8.669 -3.863 4.345 1.00 93.31 101 ASP A N 1
ATOM 777 C CA . ASP A 1 101 ? -9.923 -3.332 4.889 1.00 93.31 101 ASP A CA 1
ATOM 778 C C . ASP A 1 101 ? -9.797 -2.968 6.380 1.00 93.31 101 ASP A C 1
ATOM 780 O O . ASP A 1 101 ? -8.739 -3.100 7.003 1.00 93.31 101 ASP A O 1
ATOM 784 N N . HIS A 1 102 ? -10.915 -2.541 6.966 1.00 91.00 102 HIS A N 1
ATOM 785 C CA . HIS A 1 102 ? -11.031 -2.185 8.378 1.00 91.00 102 HIS A CA 1
ATOM 786 C C . HIS A 1 102 ? -10.834 -3.326 9.379 1.00 91.00 102 HIS A C 1
ATOM 788 O O . HIS A 1 102 ? -10.504 -3.077 10.537 1.00 91.00 102 HIS A O 1
ATOM 794 N N . ASN A 1 103 ? -10.959 -4.570 8.925 1.00 87.81 103 ASN A N 1
ATOM 795 C CA . ASN A 1 103 ? -10.643 -5.769 9.695 1.00 87.81 103 ASN A CA 1
ATOM 796 C C . ASN A 1 103 ? -9.188 -6.214 9.475 1.00 87.81 103 ASN A C 1
ATOM 798 O O . ASN A 1 103 ? -8.786 -7.280 9.933 1.00 87.81 103 ASN A O 1
ATOM 802 N N . GLN A 1 104 ? -8.389 -5.393 8.782 1.00 85.38 104 GLN A N 1
ATOM 803 C CA . GLN A 1 104 ? -7.012 -5.668 8.373 1.00 85.38 104 GLN A CA 1
ATOM 804 C C . GLN A 1 104 ? -6.872 -6.868 7.426 1.00 85.38 104 GLN A C 1
ATOM 806 O O . GLN A 1 104 ? -5.750 -7.349 7.204 1.00 85.38 104 GLN A O 1
ATOM 811 N N . ASN A 1 105 ? -7.981 -7.327 6.839 1.00 88.50 105 ASN A N 1
ATOM 812 C CA . ASN A 1 105 ? -7.977 -8.387 5.848 1.00 88.50 105 ASN A CA 1
ATOM 813 C C . ASN A 1 105 ? -7.302 -7.878 4.583 1.00 88.50 105 ASN A C 1
ATOM 815 O O . ASN A 1 105 ? -7.500 -6.735 4.169 1.00 88.50 105 ASN A O 1
ATOM 819 N N . LEU A 1 106 ? -6.525 -8.749 3.943 1.00 88.31 106 LEU A N 1
ATOM 820 C CA . LEU A 1 106 ? -6.012 -8.483 2.609 1.00 88.31 106 LEU A CA 1
ATOM 821 C C . LEU A 1 106 ? -7.188 -8.426 1.630 1.00 88.31 106 LEU A C 1
ATOM 823 O O . LEU A 1 106 ? -7.827 -9.443 1.373 1.00 88.31 106 LEU A O 1
ATOM 827 N N . VAL A 1 107 ? -7.436 -7.245 1.073 1.00 93.31 107 VAL A N 1
ATOM 828 C CA . VAL A 1 107 ? -8.429 -7.043 0.013 1.00 93.31 107 VAL A CA 1
ATOM 829 C C . VAL A 1 107 ? -7.795 -7.352 -1.332 1.00 93.31 107 VAL A C 1
ATOM 831 O O . VAL A 1 107 ? -8.344 -8.114 -2.123 1.00 93.31 107 VAL A O 1
ATOM 834 N N . GLU A 1 108 ? -6.615 -6.785 -1.590 1.00 92.00 108 GLU A N 1
ATOM 835 C CA . GLU A 1 108 ? -5.934 -6.968 -2.866 1.00 92.00 108 GLU A CA 1
ATOM 836 C C . GLU A 1 108 ? -4.419 -6.818 -2.726 1.00 92.00 108 GLU A C 1
ATOM 838 O O . GLU A 1 108 ? -3.922 -5.993 -1.958 1.00 92.00 108 GLU A O 1
ATOM 843 N N . TYR A 1 109 ? -3.682 -7.612 -3.499 1.00 90.25 109 TYR A N 1
ATOM 844 C CA . TYR A 1 109 ? -2.244 -7.455 -3.687 1.00 90.25 109 TYR A CA 1
ATOM 845 C C . TYR A 1 109 ? -1.969 -7.160 -5.160 1.00 90.25 109 TYR A C 1
ATOM 847 O O . TYR A 1 109 ? -2.275 -7.973 -6.036 1.00 90.25 109 TYR A O 1
ATOM 855 N N . ILE A 1 110 ? -1.376 -5.998 -5.419 1.00 92.19 110 ILE A N 1
ATOM 856 C CA . ILE A 1 110 ? -1.159 -5.457 -6.758 1.00 92.19 110 ILE A CA 1
ATOM 857 C C . ILE A 1 110 ? 0.340 -5.453 -7.027 1.00 92.19 110 ILE A C 1
ATOM 859 O O . ILE A 1 110 ? 1.118 -4.764 -6.369 1.00 92.19 110 ILE A O 1
ATOM 863 N N . LYS A 1 111 ? 0.754 -6.251 -8.010 1.00 88.00 111 LYS A N 1
ATOM 864 C CA . LYS A 1 111 ? 2.167 -6.439 -8.351 1.00 88.00 111 LYS A CA 1
ATOM 865 C C . LYS A 1 111 ? 2.718 -5.246 -9.120 1.00 88.00 111 LYS A C 1
ATOM 867 O O . LYS A 1 111 ? 1.994 -4.612 -9.887 1.00 88.00 111 LYS A O 1
ATOM 872 N N . ALA A 1 112 ? 4.025 -5.037 -8.994 1.00 88.56 112 ALA A N 1
ATOM 873 C CA . ALA A 1 112 ? 4.775 -4.157 -9.878 1.00 88.56 112 ALA A CA 1
ATOM 874 C C . ALA A 1 112 ? 4.657 -4.619 -11.347 1.00 88.56 112 ALA A C 1
ATOM 876 O O . ALA A 1 112 ? 4.919 -5.800 -11.630 1.00 88.56 112 ALA A O 1
ATOM 877 N N . PRO A 1 113 ? 4.281 -3.726 -12.285 1.00 87.56 113 PRO A N 1
ATOM 878 C CA . PRO A 1 113 ? 4.233 -4.035 -13.711 1.00 87.56 113 PRO A CA 1
ATOM 879 C C . PRO A 1 113 ? 5.584 -4.465 -14.291 1.00 87.56 113 PRO A C 1
ATOM 881 O O . PRO A 1 113 ? 5.625 -5.337 -15.162 1.00 87.56 113 PRO A O 1
ATOM 884 N N . ARG A 1 114 ? 6.697 -3.895 -13.807 1.00 80.12 114 ARG A N 1
ATOM 885 C CA . ARG A 1 114 ? 8.054 -4.274 -14.217 1.00 80.12 114 ARG A CA 1
ATOM 886 C C . ARG A 1 114 ? 8.929 -4.622 -13.018 1.00 80.12 114 ARG A C 1
ATOM 888 O O . ARG A 1 114 ? 8.994 -3.901 -12.032 1.00 80.12 114 ARG A O 1
ATOM 895 N N . TRP A 1 115 ? 9.644 -5.734 -13.159 1.00 63.00 115 TRP A N 1
ATOM 896 C CA . TRP A 1 115 ? 10.650 -6.218 -12.216 1.00 63.00 115 TRP A CA 1
ATOM 897 C C . TRP A 1 115 ? 11.997 -6.073 -12.923 1.00 63.00 115 TRP A C 1
ATOM 899 O O . TRP A 1 115 ? 12.124 -6.588 -14.038 1.00 63.00 115 TRP A O 1
ATOM 909 N N . ILE A 1 116 ? 12.959 -5.357 -12.332 1.00 54.59 116 ILE A N 1
ATOM 910 C CA . ILE A 1 116 ? 14.346 -5.343 -12.831 1.00 54.59 116 ILE A CA 1
ATOM 911 C C . ILE A 1 116 ? 15.162 -6.351 -12.035 1.00 54.59 116 ILE A C 1
ATOM 913 O O . ILE A 1 116 ? 15.067 -6.296 -10.791 1.00 54.59 116 ILE A O 1
#